Protein AF-A0A0G0QIX2-F1 (afdb_monomer)

Structure (mmCIF, N/CA/C/O backbone):
data_AF-A0A0G0QIX2-F1
#
_entry.id   AF-A0A0G0QIX2-F1
#
loop_
_atom_site.group_PDB
_atom_site.id
_atom_site.type_symbol
_atom_site.label_atom_id
_atom_site.label_alt_id
_atom_site.label_comp_id
_atom_site.label_asym_id
_atom_site.label_entity_id
_atom_site.label_seq_id
_atom_site.pdbx_PDB_ins_code
_atom_site.Cartn_x
_atom_site.Cartn_y
_atom_site.Cartn_z
_atom_site.occupancy
_atom_site.B_iso_or_equiv
_atom_site.auth_seq_id
_atom_site.auth_comp_id
_atom_site.auth_asym_id
_atom_site.auth_atom_id
_atom_site.pdbx_PDB_model_num
ATOM 1 N N . MET A 1 1 ? 2.694 -10.326 28.440 1.00 77.25 1 MET A N 1
ATOM 2 C CA . MET A 1 1 ? 3.338 -9.484 27.407 1.00 77.25 1 MET A CA 1
ATOM 3 C C . MET A 1 1 ? 2.982 -8.029 27.673 1.00 77.25 1 MET A C 1
ATOM 5 O O . MET A 1 1 ? 1.829 -7.772 27.998 1.00 77.25 1 MET A O 1
ATOM 9 N N . SER A 1 2 ? 3.936 -7.097 27.606 1.00 93.50 2 SER A N 1
ATOM 10 C CA . SER A 1 2 ? 3.658 -5.671 27.839 1.00 93.50 2 SER A CA 1
ATOM 11 C C . SER A 1 2 ? 2.945 -5.027 26.644 1.00 93.50 2 SER A C 1
ATOM 13 O O . SER A 1 2 ? 3.064 -5.496 25.512 1.00 93.50 2 SER A O 1
ATOM 15 N N . GLN A 1 3 ? 2.246 -3.911 26.868 1.00 86.62 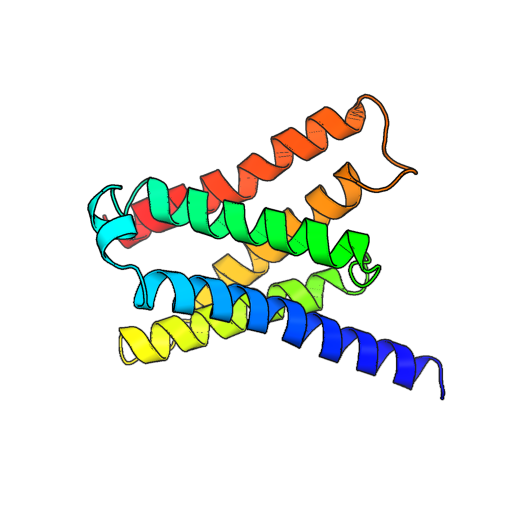3 GLN A N 1
ATOM 16 C CA . GLN A 1 3 ? 1.593 -3.150 25.795 1.00 86.62 3 GLN A CA 1
ATOM 17 C C . GLN A 1 3 ? 2.591 -2.697 24.714 1.00 86.62 3 GLN A C 1
ATOM 19 O O . GLN A 1 3 ? 2.284 -2.747 23.528 1.00 86.62 3 GLN A O 1
ATOM 24 N N . LYS A 1 4 ? 3.817 -2.324 25.108 1.00 87.25 4 LYS A N 1
ATOM 25 C CA . LYS A 1 4 ? 4.890 -1.954 24.170 1.00 87.25 4 LYS A CA 1
ATOM 26 C C . LYS A 1 4 ? 5.299 -3.129 23.278 1.00 87.25 4 LYS A C 1
ATOM 28 O O . LYS A 1 4 ? 5.465 -2.951 22.077 1.00 87.25 4 LYS A O 1
ATOM 33 N N . GLN A 1 5 ? 5.420 -4.328 23.850 1.00 87.62 5 GLN A N 1
ATOM 34 C CA . GLN A 1 5 ? 5.734 -5.546 23.095 1.00 87.62 5 GLN A CA 1
ATOM 35 C C . GLN A 1 5 ? 4.604 -5.917 22.127 1.00 87.62 5 GLN A C 1
ATOM 37 O O . GLN A 1 5 ? 4.879 -6.286 20.990 1.00 87.62 5 GLN A O 1
ATOM 42 N N . LEU A 1 6 ? 3.344 -5.762 22.546 1.00 85.56 6 LEU A N 1
ATOM 43 C CA . LEU A 1 6 ? 2.188 -6.006 21.682 1.00 85.56 6 LEU A CA 1
ATOM 44 C C . LEU A 1 6 ? 2.178 -5.068 20.466 1.00 85.56 6 LEU A C 1
ATOM 46 O O . LEU A 1 6 ? 2.044 -5.537 19.340 1.00 85.56 6 LEU A O 1
ATOM 50 N N . LEU A 1 7 ? 2.368 -3.764 20.687 1.00 84.25 7 LEU A N 1
ATOM 51 C CA . LEU A 1 7 ? 2.407 -2.764 19.614 1.00 84.25 7 LEU A CA 1
ATOM 52 C C . LEU A 1 7 ? 3.571 -3.006 18.647 1.00 84.25 7 LEU A C 1
ATOM 54 O O . LEU A 1 7 ? 3.410 -2.881 17.436 1.00 84.25 7 LEU A O 1
ATOM 58 N N . PHE A 1 8 ? 4.732 -3.395 19.174 1.00 85.38 8 PHE A N 1
ATOM 59 C CA . PHE A 1 8 ? 5.894 -3.734 18.359 1.00 85.38 8 PHE A CA 1
ATOM 60 C C . PHE A 1 8 ? 5.642 -4.963 17.475 1.00 85.38 8 PHE A C 1
ATOM 62 O O . PHE A 1 8 ? 5.911 -4.926 16.276 1.00 85.38 8 PHE A O 1
ATOM 69 N N . LEU A 1 9 ? 5.057 -6.028 18.030 1.00 85.81 9 LEU A N 1
ATOM 70 C CA . LEU A 1 9 ? 4.691 -7.215 17.252 1.00 85.81 9 LEU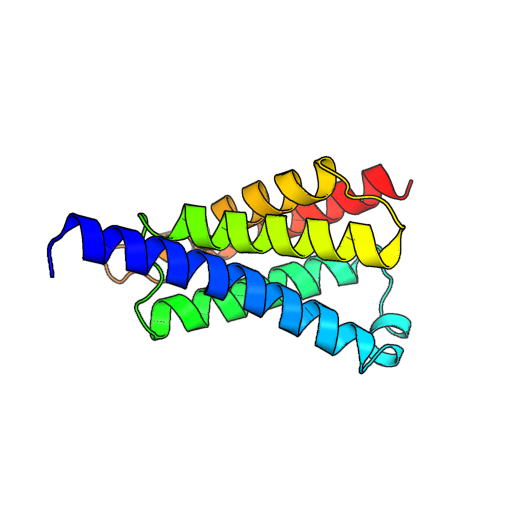 A CA 1
ATOM 71 C C . LEU A 1 9 ? 3.622 -6.906 16.200 1.00 85.81 9 LEU A C 1
ATOM 73 O O . LEU A 1 9 ? 3.703 -7.415 15.085 1.00 85.81 9 LEU A O 1
ATOM 77 N N . GLN A 1 10 ? 2.654 -6.044 16.518 1.00 82.62 10 GLN A N 1
ATOM 78 C CA . GLN A 1 10 ? 1.656 -5.582 15.553 1.00 82.62 10 GLN A CA 1
ATOM 79 C C . GLN A 1 10 ? 2.292 -4.788 14.410 1.00 82.62 10 GLN A C 1
ATOM 81 O O . GLN A 1 10 ? 1.931 -5.008 13.256 1.00 82.62 10 GLN A O 1
ATOM 86 N N . ALA A 1 11 ? 3.257 -3.914 14.700 1.00 84.56 11 ALA A N 1
ATOM 87 C CA . ALA A 1 11 ? 4.002 -3.178 13.682 1.00 84.56 11 ALA A CA 1
ATOM 88 C C . ALA A 1 11 ? 4.776 -4.123 12.750 1.00 84.56 11 ALA A C 1
ATOM 90 O O . ALA A 1 11 ? 4.660 -4.014 11.530 1.00 84.56 11 ALA A O 1
ATOM 91 N N . ILE A 1 12 ? 5.490 -5.100 13.319 1.00 85.88 12 ILE A N 1
ATOM 92 C CA . ILE A 1 12 ? 6.218 -6.124 12.557 1.00 85.88 12 ILE A CA 1
ATOM 93 C C . ILE A 1 12 ? 5.263 -6.931 11.675 1.00 85.88 12 ILE A C 1
ATOM 95 O O . ILE A 1 12 ? 5.485 -7.052 10.471 1.00 85.88 12 ILE A O 1
ATOM 99 N N . ALA A 1 13 ? 4.183 -7.458 12.256 1.00 84.00 13 ALA A N 1
ATOM 100 C CA . ALA A 1 13 ? 3.205 -8.254 11.524 1.00 84.00 13 ALA A CA 1
ATOM 101 C C . ALA A 1 13 ? 2.575 -7.453 10.376 1.00 84.00 13 ALA A C 1
ATOM 103 O O . ALA A 1 13 ? 2.398 -7.977 9.282 1.00 84.00 13 ALA A O 1
ATOM 104 N N . SER A 1 14 ? 2.301 -6.167 10.600 1.00 84.69 14 SER A N 1
ATOM 105 C CA . SER A 1 14 ? 1.720 -5.272 9.595 1.00 84.69 14 SER A CA 1
ATOM 106 C C . SER A 1 14 ? 2.698 -4.955 8.464 1.00 84.69 14 SER A C 1
ATOM 108 O O . SER A 1 14 ? 2.305 -4.956 7.300 1.00 84.69 14 SER A O 1
ATOM 110 N N . PHE A 1 15 ? 3.979 -4.750 8.781 1.00 86.50 15 PHE A N 1
ATOM 111 C CA . PHE A 1 15 ? 5.031 -4.601 7.775 1.00 86.50 15 PHE A CA 1
ATOM 112 C C . PHE A 1 15 ? 5.145 -5.844 6.888 1.00 86.50 15 PHE A C 1
ATOM 114 O O . PHE A 1 15 ? 5.089 -5.735 5.662 1.00 86.50 15 PHE A O 1
ATOM 121 N N . PHE A 1 16 ? 5.243 -7.031 7.495 1.00 84.25 16 PHE A N 1
ATOM 122 C CA . PHE A 1 16 ? 5.336 -8.281 6.740 1.00 84.25 16 PHE A CA 1
ATOM 123 C C . PHE A 1 16 ? 4.056 -8.594 5.972 1.00 84.25 16 PHE A C 1
ATOM 125 O O . PHE A 1 16 ? 4.143 -9.112 4.863 1.00 84.25 16 PHE A O 1
ATOM 132 N N . ALA A 1 17 ? 2.885 -8.241 6.500 1.00 79.75 17 ALA A N 1
ATOM 133 C CA . ALA A 1 17 ? 1.635 -8.324 5.761 1.00 79.75 17 ALA A CA 1
ATOM 134 C C . ALA A 1 17 ? 1.703 -7.465 4.489 1.00 79.75 17 ALA A C 1
ATOM 136 O O . ALA A 1 17 ? 1.588 -8.005 3.395 1.00 79.75 17 ALA A O 1
ATOM 137 N N . GLY A 1 18 ? 2.003 -6.167 4.602 1.00 74.81 18 GLY A N 1
ATOM 138 C CA . GLY A 1 18 ? 2.146 -5.294 3.431 1.00 74.81 18 GLY A CA 1
ATOM 139 C C . GLY A 1 18 ? 3.161 -5.824 2.410 1.00 74.81 18 GLY A C 1
ATOM 140 O O . GLY A 1 18 ? 2.844 -5.974 1.231 1.00 74.81 18 GLY A O 1
ATOM 141 N N . GLY A 1 19 ? 4.360 -6.194 2.870 1.00 78.56 19 GLY A N 1
ATOM 142 C CA . GLY A 1 19 ? 5.422 -6.701 1.999 1.00 78.56 19 GLY A CA 1
ATOM 143 C C . GLY A 1 19 ? 5.090 -8.037 1.325 1.00 78.56 19 GLY A C 1
ATOM 144 O O . GLY A 1 19 ? 5.243 -8.166 0.113 1.00 78.56 19 GLY A O 1
ATOM 145 N N . SER A 1 20 ? 4.606 -9.031 2.076 1.00 73.50 20 SER A N 1
ATOM 146 C CA . SER A 1 20 ? 4.236 -10.346 1.522 1.00 73.50 20 SER A CA 1
ATOM 147 C C . SER A 1 20 ? 3.130 -10.241 0.476 1.00 73.50 20 SER A C 1
ATOM 149 O O . SER A 1 20 ? 3.141 -10.984 -0.501 1.00 73.50 20 SER A O 1
ATOM 151 N N . LEU A 1 21 ? 2.221 -9.281 0.628 1.00 70.00 21 LEU A N 1
ATOM 152 C CA . LEU A 1 21 ? 1.123 -9.075 -0.306 1.00 70.00 21 LEU A CA 1
ATOM 153 C C . LEU A 1 21 ? 1.603 -8.470 -1.629 1.00 70.00 21 LEU A C 1
ATOM 155 O O . LEU A 1 21 ? 1.231 -8.988 -2.679 1.00 70.00 21 LEU A O 1
ATOM 159 N N . LEU A 1 22 ? 2.507 -7.481 -1.611 1.00 70.62 22 LEU A N 1
ATOM 160 C CA . LEU A 1 22 ? 3.135 -7.013 -2.855 1.00 70.62 22 LEU A CA 1
ATOM 161 C C . LEU A 1 22 ? 4.015 -8.101 -3.492 1.00 70.62 22 LEU A C 1
ATOM 163 O O . LEU A 1 22 ? 4.014 -8.259 -4.709 1.00 70.62 22 LEU A O 1
ATOM 167 N N . CYS A 1 23 ? 4.688 -8.919 -2.680 1.00 72.25 23 CYS A N 1
ATOM 168 C CA . CYS A 1 23 ? 5.478 -10.052 -3.164 1.00 72.25 23 CYS A CA 1
ATOM 169 C C . CYS A 1 23 ? 4.616 -11.080 -3.905 1.00 72.25 23 CYS A C 1
ATOM 171 O O . CYS A 1 23 ? 4.978 -11.511 -4.994 1.00 72.25 23 CYS A O 1
ATOM 173 N N . LEU A 1 24 ? 3.449 -11.440 -3.359 1.00 68.69 24 LEU A N 1
ATOM 174 C CA . LEU A 1 24 ? 2.510 -12.355 -4.014 1.00 68.69 24 LEU A CA 1
ATOM 175 C C . LEU A 1 24 ? 1.982 -11.788 -5.337 1.00 68.69 24 LEU A C 1
ATOM 177 O O . LEU A 1 24 ? 1.825 -12.539 -6.297 1.00 68.69 24 LEU A O 1
ATOM 181 N N . ILE A 1 25 ? 1.755 -10.474 -5.402 1.00 66.50 25 ILE A N 1
ATOM 182 C CA . ILE A 1 25 ? 1.356 -9.774 -6.630 1.00 66.50 25 ILE A CA 1
ATOM 183 C C . ILE A 1 25 ? 2.474 -9.866 -7.681 1.00 66.50 25 ILE A C 1
ATOM 185 O O . ILE A 1 25 ? 2.225 -10.305 -8.804 1.00 66.50 25 ILE A O 1
ATOM 189 N N . ILE A 1 26 ? 3.715 -9.536 -7.309 1.00 67.94 26 ILE A N 1
ATOM 190 C CA . ILE A 1 26 ? 4.896 -9.657 -8.181 1.00 67.94 26 ILE A CA 1
ATOM 191 C C . ILE A 1 26 ? 5.073 -11.107 -8.661 1.00 67.94 26 ILE A C 1
ATOM 193 O O . ILE A 1 26 ? 5.293 -11.346 -9.849 1.00 67.94 26 ILE A O 1
ATOM 197 N N . LEU A 1 27 ? 4.941 -12.082 -7.756 1.00 67.94 27 LEU A N 1
ATOM 198 C CA . LEU A 1 27 ? 5.073 -13.508 -8.057 1.00 67.94 27 LEU A CA 1
ATOM 199 C C . LEU A 1 27 ? 3.994 -13.976 -9.044 1.00 67.94 27 LEU A C 1
ATOM 201 O O . LEU A 1 27 ? 4.307 -14.689 -9.995 1.00 67.94 27 LEU A O 1
ATOM 205 N N . PHE A 1 28 ? 2.740 -13.549 -8.862 1.00 67.56 28 PHE A N 1
ATOM 206 C CA . PHE A 1 28 ? 1.641 -13.848 -9.783 1.00 67.56 28 PHE A CA 1
ATOM 207 C C . PHE A 1 28 ? 1.958 -13.365 -11.204 1.00 67.56 28 PHE A C 1
ATOM 209 O O . PHE A 1 28 ? 1.812 -14.122 -12.162 1.00 67.56 28 PHE A O 1
ATOM 216 N N . PHE A 1 29 ? 2.474 -12.145 -11.354 1.00 65.75 29 PHE A N 1
ATOM 217 C CA . PHE A 1 29 ? 2.871 -11.620 -12.662 1.00 65.75 29 PHE A CA 1
ATOM 218 C C . PHE A 1 29 ? 4.039 -12.364 -13.296 1.00 65.75 29 PHE A C 1
ATOM 220 O O . PHE A 1 29 ? 4.058 -12.554 -14.513 1.00 65.75 29 PHE A O 1
ATOM 227 N N . HIS A 1 30 ? 4.991 -12.808 -12.479 1.00 66.62 30 HIS A N 1
ATOM 228 C CA . HIS A 1 30 ? 6.103 -13.628 -12.944 1.00 66.62 30 HIS A CA 1
ATOM 229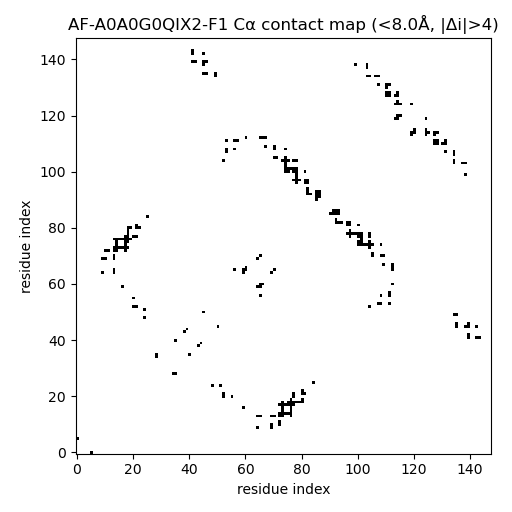 C C . HIS A 1 30 ? 5.631 -14.993 -13.462 1.00 66.62 30 HIS A C 1
ATOM 231 O O . HIS A 1 30 ? 6.158 -15.495 -14.452 1.00 66.62 30 HIS A O 1
ATOM 237 N N . LEU A 1 31 ? 4.629 -15.586 -12.808 1.00 67.81 31 LEU A N 1
ATOM 238 C CA . LEU A 1 31 ? 4.083 -16.898 -13.164 1.00 67.81 31 LEU A CA 1
ATOM 239 C C . LEU A 1 31 ? 3.096 -16.844 -14.340 1.00 67.81 31 LEU A C 1
ATOM 241 O O . LEU A 1 31 ? 2.953 -17.834 -15.055 1.00 67.81 31 LEU A O 1
ATOM 245 N N . PHE A 1 32 ? 2.443 -15.700 -14.574 1.00 69.62 32 PHE A N 1
ATOM 246 C CA . PHE A 1 32 ? 1.437 -15.525 -15.630 1.00 69.62 32 PHE A CA 1
ATOM 247 C C . PHE A 1 32 ? 1.728 -14.317 -16.546 1.00 69.62 32 PHE A C 1
ATOM 249 O O . PHE A 1 32 ? 0.908 -13.400 -16.657 1.00 69.62 32 PHE A O 1
ATOM 256 N N . PRO A 1 33 ? 2.864 -14.302 -17.270 1.00 63.41 33 PRO A N 1
ATOM 257 C CA . PRO A 1 33 ? 3.267 -13.162 -18.099 1.00 63.41 33 PRO A CA 1
ATOM 258 C C . PRO A 1 33 ? 2.329 -12.903 -19.293 1.00 63.41 33 PRO A C 1
ATOM 260 O O . PRO A 1 33 ? 2.220 -11.772 -19.763 1.00 63.41 33 PRO A O 1
ATOM 263 N N . SER A 1 34 ? 1.589 -13.914 -19.761 1.00 62.22 34 SER A N 1
ATOM 264 C CA . SER A 1 34 ? 0.580 -13.770 -20.826 1.00 62.22 34 SER A CA 1
ATOM 265 C C . SER A 1 34 ? -0.626 -12.909 -20.417 1.00 62.22 34 SER A C 1
ATOM 267 O O . SER A 1 34 ? -1.303 -12.316 -21.265 1.00 62.22 34 SER A O 1
ATOM 269 N N . PHE A 1 35 ? -0.876 -12.785 -19.111 1.00 61.00 35 PHE A N 1
ATOM 270 C CA . PHE A 1 35 ? -1.884 -11.875 -18.574 1.00 61.00 35 PHE A CA 1
ATOM 271 C C . PHE A 1 35 ? -1.453 -10.409 -18.752 1.00 61.00 35 PHE A C 1
ATOM 273 O O . PHE A 1 35 ? -2.275 -9.558 -19.078 1.00 61.00 35 PHE A O 1
ATOM 280 N N . LEU A 1 36 ? -0.149 -10.123 -18.631 1.00 56.22 36 LEU A N 1
ATOM 281 C CA . LEU A 1 36 ? 0.438 -8.799 -18.869 1.00 56.22 36 LEU A CA 1
ATOM 282 C C . LEU A 1 36 ? 0.496 -8.435 -20.356 1.00 56.22 36 LEU A C 1
ATOM 284 O O . LEU A 1 36 ? 0.291 -7.278 -20.700 1.00 56.22 36 LEU A O 1
ATOM 288 N N . SER A 1 37 ? 0.740 -9.392 -21.258 1.00 54.69 37 SER A N 1
ATOM 289 C CA . SER A 1 37 ? 0.823 -9.098 -22.700 1.00 54.69 37 SER A CA 1
ATOM 290 C C . SER A 1 37 ? -0.510 -8.673 -23.323 1.00 54.69 37 SER A C 1
ATOM 292 O O . SER A 1 37 ? -0.519 -8.032 -24.369 1.00 54.69 37 SER A O 1
ATOM 294 N N . SER A 1 38 ? -1.633 -9.015 -22.686 1.00 51.00 38 SER A N 1
ATOM 295 C CA . SER A 1 38 ? -2.982 -8.682 -23.170 1.00 51.00 38 SER A CA 1
ATOM 296 C C . SER A 1 38 ? -3.452 -7.281 -22.750 1.00 51.00 38 SER A C 1
ATOM 298 O O . SER A 1 38 ? -4.503 -6.827 -23.196 1.00 51.00 38 SER A O 1
ATOM 300 N N . TYR A 1 39 ? -2.682 -6.581 -21.909 1.00 51.78 39 TYR A N 1
ATOM 301 C CA . TYR A 1 39 ? -3.060 -5.301 -21.314 1.00 51.78 39 TYR A CA 1
ATOM 302 C C . TYR A 1 39 ? -1.863 -4.340 -21.279 1.00 51.78 39 TYR A C 1
ATOM 304 O O . TYR A 1 39 ? -0.795 -4.674 -20.778 1.00 51.78 39 TYR A O 1
ATOM 312 N N . SER A 1 40 ? -2.001 -3.120 -21.809 1.00 52.56 40 SER A N 1
ATOM 313 C CA . SER A 1 40 ? -0.848 -2.215 -21.938 1.00 52.56 40 SER A CA 1
ATOM 314 C C . SER A 1 40 ? -0.233 -1.844 -20.574 1.00 52.56 40 SER A C 1
ATOM 316 O O . SER A 1 40 ? -0.929 -1.435 -19.642 1.00 52.56 40 SER A O 1
ATOM 318 N N . SER A 1 41 ? 1.099 -1.928 -20.468 1.00 54.94 41 SER A N 1
ATOM 319 C CA . SER A 1 41 ? 1.878 -1.682 -19.237 1.00 54.94 41 SER A CA 1
ATOM 320 C C . SER A 1 41 ? 1.854 -0.230 -18.730 1.00 54.94 41 SER A C 1
ATOM 322 O O . SER A 1 41 ? 2.398 0.065 -17.663 1.00 54.94 41 SER A O 1
ATOM 324 N N . ILE A 1 42 ? 1.254 0.681 -19.502 1.00 51.56 42 ILE A N 1
ATOM 325 C CA . ILE A 1 42 ? 1.041 2.087 -19.143 1.00 51.56 42 ILE A CA 1
ATOM 326 C C . ILE A 1 42 ? -0.282 2.236 -18.396 1.00 51.56 42 ILE A C 1
ATOM 328 O O . ILE A 1 42 ? -0.316 2.906 -17.375 1.00 51.56 42 ILE A O 1
ATOM 332 N N . SER A 1 43 ? -1.352 1.593 -18.874 1.00 50.62 43 SER A N 1
ATOM 333 C CA . SER A 1 43 ? -2.695 1.783 -18.323 1.00 50.62 43 SER A CA 1
ATOM 334 C C . SER A 1 43 ? -3.094 0.720 -17.311 1.00 50.62 43 SER A C 1
ATOM 336 O O . SER A 1 43 ? -3.754 1.059 -16.348 1.00 50.62 43 SER A O 1
ATOM 338 N N . TYR A 1 44 ? -2.695 -0.543 -17.463 1.00 54.94 44 TYR A N 1
ATOM 339 C CA . TYR A 1 44 ? -3.283 -1.623 -16.662 1.00 54.94 44 TYR A CA 1
ATOM 340 C C . TYR A 1 44 ? -2.449 -2.029 -15.446 1.00 54.94 44 TYR A C 1
ATOM 342 O O . TYR A 1 44 ? -3.014 -2.427 -14.432 1.00 54.94 44 TYR A O 1
ATOM 350 N N . GLY A 1 45 ? -1.122 -1.871 -15.518 1.00 64.12 45 GLY A N 1
ATOM 351 C CA . GLY A 1 45 ? -0.215 -2.121 -14.391 1.00 64.12 45 GLY A CA 1
ATOM 352 C C . GLY A 1 45 ? -0.668 -1.396 -13.116 1.00 64.12 45 GLY A C 1
ATOM 353 O O . GLY A 1 45 ? -0.990 -2.069 -12.145 1.00 64.12 45 GLY A O 1
ATOM 354 N N . PRO A 1 46 ? -0.841 -0.061 -13.146 1.00 67.88 46 PRO A N 1
ATOM 355 C CA . PRO A 1 46 ? -1.331 0.710 -12.001 1.00 67.88 46 PRO A CA 1
ATOM 356 C C . PRO A 1 46 ? -2.700 0.266 -11.480 1.00 67.88 46 PRO A C 1
ATOM 358 O O . PRO A 1 46 ? -2.895 0.143 -10.278 1.00 67.88 46 PRO A O 1
ATOM 361 N N . TRP A 1 47 ? -3.663 0.011 -12.372 1.00 67.56 47 TRP A N 1
ATOM 362 C CA . TRP A 1 47 ? -5.021 -0.373 -11.971 1.00 67.56 47 TRP A CA 1
ATOM 363 C C . TRP A 1 47 ? -5.060 -1.736 -11.303 1.00 67.56 47 TRP A C 1
ATOM 365 O O . TRP A 1 47 ? -5.788 -1.925 -10.331 1.00 67.56 47 TRP A O 1
ATOM 375 N N . LEU A 1 48 ? -4.280 -2.682 -11.814 1.00 69.50 48 LEU A N 1
ATOM 376 C CA . LEU A 1 48 ? -4.202 -4.013 -11.248 1.00 69.50 48 LEU A CA 1
ATOM 377 C C . LEU A 1 48 ? -3.395 -4.014 -9.951 1.00 69.50 48 LEU A C 1
ATOM 379 O O . LEU A 1 48 ? -3.809 -4.634 -8.979 1.00 69.50 48 LEU A O 1
ATOM 383 N N . GLU A 1 49 ? -2.282 -3.291 -9.903 1.00 69.44 49 GLU A N 1
ATOM 384 C CA . GLU A 1 49 ? -1.430 -3.234 -8.721 1.00 69.44 49 GLU A CA 1
ATOM 385 C C . GLU A 1 49 ? -2.125 -2.524 -7.553 1.00 69.44 49 GLU A C 1
ATOM 387 O O . GLU A 1 49 ? -2.209 -3.079 -6.457 1.00 69.44 49 GLU A O 1
ATOM 392 N N . GLU A 1 50 ? -2.730 -1.359 -7.792 1.00 73.00 50 GLU A N 1
ATOM 393 C CA . GLU A 1 50 ? -3.562 -0.683 -6.792 1.00 73.00 50 GLU A CA 1
ATOM 394 C C . GLU A 1 50 ? -4.842 -1.487 -6.495 1.00 73.00 50 GLU A C 1
ATOM 396 O O . GLU A 1 50 ? -5.211 -1.649 -5.335 1.00 73.00 50 GLU A O 1
ATOM 401 N N . GLY A 1 51 ? -5.462 -2.099 -7.514 1.00 70.19 51 GLY A N 1
ATOM 402 C CA . GLY A 1 51 ? -6.562 -3.072 -7.406 1.00 70.19 51 GLY A CA 1
ATOM 403 C C . GLY A 1 51 ? -6.305 -4.183 -6.385 1.00 70.19 51 GLY A C 1
ATOM 404 O O . GLY A 1 51 ? -7.130 -4.481 -5.516 1.00 70.19 51 GLY A O 1
ATOM 405 N N . LEU A 1 52 ? -5.126 -4.788 -6.467 1.00 70.38 52 LEU A N 1
ATOM 406 C CA . LEU A 1 52 ? -4.701 -5.876 -5.593 1.00 70.38 52 LEU A CA 1
ATOM 407 C C . LEU A 1 52 ? -4.281 -5.364 -4.210 1.00 70.38 52 LEU A C 1
ATOM 409 O O . LEU A 1 52 ? -4.565 -6.025 -3.203 1.00 70.38 52 LEU A O 1
ATOM 413 N N . LYS A 1 53 ? -3.697 -4.162 -4.125 1.00 71.62 53 LYS A N 1
ATOM 414 C CA . LYS A 1 53 ? -3.474 -3.464 -2.851 1.00 71.62 53 LYS A CA 1
ATOM 415 C C . LYS A 1 53 ? -4.812 -3.153 -2.140 1.00 71.62 53 LYS A C 1
ATOM 417 O O . LYS A 1 53 ? -4.879 -3.301 -0.916 1.00 71.62 53 LYS A O 1
ATOM 422 N N . PHE A 1 54 ? -5.907 -2.872 -2.863 1.00 72.19 54 PHE A N 1
ATOM 423 C CA . PHE A 1 54 ? -7.259 -2.766 -2.277 1.00 72.19 54 PHE A CA 1
ATOM 424 C C . PHE A 1 54 ? -7.770 -4.092 -1.719 1.00 72.19 54 PHE A C 1
ATOM 426 O O . PHE A 1 54 ? -8.200 -4.146 -0.565 1.00 72.19 54 PHE A O 1
ATOM 433 N N . GLY A 1 55 ? -7.725 -5.169 -2.512 1.00 68.44 55 GLY A N 1
ATOM 434 C CA . GLY A 1 55 ? -8.162 -6.499 -2.059 1.00 68.44 55 GLY A CA 1
ATOM 435 C C . GLY A 1 55 ? -7.385 -6.970 -0.826 1.00 68.44 55 GLY A C 1
ATOM 436 O O . GLY A 1 55 ? -7.940 -7.548 0.109 1.00 68.44 55 GLY A O 1
ATOM 437 N N . THR A 1 56 ? -6.108 -6.615 -0.779 1.00 67.56 56 THR A N 1
ATOM 438 C CA . THR A 1 56 ? -5.223 -6.819 0.362 1.00 67.56 56 THR A CA 1
ATOM 439 C C . THR A 1 56 ? -5.659 -6.030 1.598 1.00 67.56 56 THR A C 1
ATOM 441 O O . THR A 1 56 ? -5.817 -6.608 2.674 1.00 67.56 56 THR A O 1
ATOM 444 N N . ALA A 1 57 ? -5.881 -4.719 1.467 1.00 69.88 57 ALA A N 1
ATOM 445 C CA . ALA A 1 57 ? -6.342 -3.885 2.576 1.00 69.88 57 ALA A CA 1
ATOM 446 C C . ALA A 1 57 ? -7.681 -4.398 3.140 1.00 69.88 57 ALA A C 1
ATOM 448 O O . ALA A 1 57 ? -7.856 -4.454 4.360 1.00 69.88 57 ALA A O 1
ATOM 449 N N . LEU A 1 58 ? -8.579 -4.871 2.265 1.00 69.19 58 LEU A N 1
ATOM 450 C CA . LEU A 1 58 ? -9.835 -5.519 2.647 1.00 69.19 58 LEU A CA 1
ATOM 451 C C . LEU A 1 58 ? -9.618 -6.768 3.502 1.00 69.19 58 LEU A C 1
ATOM 453 O O . LEU A 1 58 ? -10.267 -6.914 4.541 1.00 69.19 58 LEU A O 1
ATOM 457 N N . LEU A 1 59 ? -8.714 -7.657 3.086 1.00 70.94 59 LEU A N 1
ATOM 458 C CA . LEU A 1 59 ? -8.376 -8.861 3.845 1.00 70.94 59 LEU A CA 1
ATOM 459 C C . LEU A 1 59 ? -7.789 -8.500 5.215 1.00 70.94 59 LEU A C 1
ATOM 461 O O . LEU A 1 59 ? -8.239 -9.035 6.226 1.00 70.94 59 LEU A O 1
ATOM 465 N N . LEU A 1 60 ? -6.864 -7.541 5.281 1.00 72.50 60 LEU A N 1
ATOM 466 C CA . LEU A 1 60 ? -6.236 -7.128 6.543 1.00 72.50 60 LEU A CA 1
ATOM 467 C C . LEU A 1 60 ? -7.222 -6.492 7.529 1.00 72.50 60 LEU A C 1
ATOM 469 O O . LEU A 1 60 ? -7.083 -6.678 8.738 1.00 72.50 60 LEU 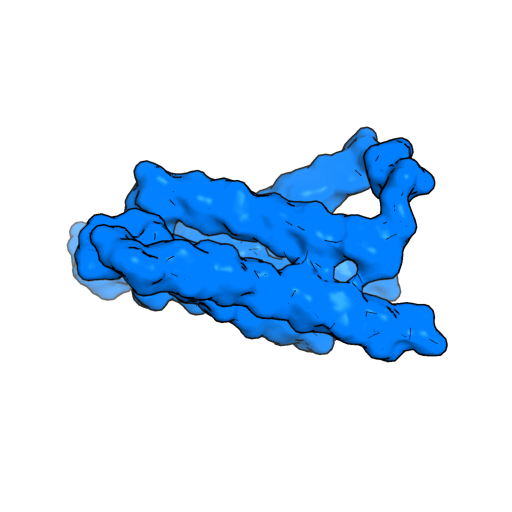A O 1
ATOM 473 N N . ILE A 1 61 ? -8.242 -5.786 7.039 1.00 68.88 61 ILE A N 1
ATOM 474 C CA . ILE A 1 61 ? -9.329 -5.267 7.881 1.00 68.88 61 ILE A CA 1
ATOM 475 C C . ILE A 1 61 ? -10.231 -6.392 8.371 1.00 68.88 61 ILE A C 1
ATOM 477 O O . ILE A 1 61 ? -10.574 -6.421 9.551 1.00 68.88 61 ILE A O 1
ATOM 481 N N . ARG A 1 62 ? -10.604 -7.335 7.495 1.00 67.19 62 ARG A N 1
ATOM 482 C CA . ARG A 1 62 ? -11.466 -8.465 7.878 1.00 67.19 62 ARG A CA 1
ATOM 483 C C . ARG A 1 62 ? -10.802 -9.397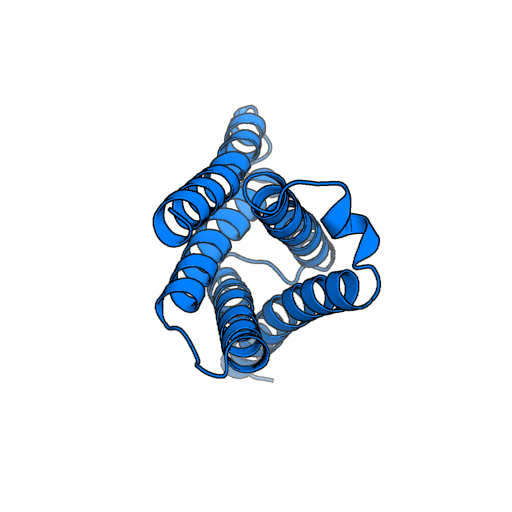 8.888 1.00 67.19 62 ARG A C 1
ATOM 485 O O . ARG A 1 62 ? -11.495 -9.941 9.739 1.00 67.19 62 ARG A O 1
ATOM 492 N N . ILE A 1 63 ? -9.480 -9.537 8.829 1.00 71.62 63 ILE A N 1
ATOM 493 C CA . ILE A 1 63 ? -8.686 -10.310 9.798 1.00 71.62 63 ILE A CA 1
ATOM 494 C C . ILE A 1 63 ? -8.290 -9.422 11.013 1.00 71.62 63 ILE A C 1
ATOM 496 O O . ILE A 1 63 ? -7.537 -9.836 11.884 1.00 71.62 63 ILE A O 1
ATOM 500 N N . ALA A 1 64 ? -8.830 -8.198 11.110 1.00 64.88 64 ALA A N 1
ATOM 501 C CA . ALA A 1 64 ? -8.654 -7.241 12.211 1.00 64.88 64 ALA A CA 1
ATOM 502 C C . ALA A 1 64 ? -7.212 -6.746 12.470 1.00 64.88 64 ALA A C 1
ATOM 504 O O . ALA A 1 64 ? -6.924 -6.205 13.538 1.00 64.88 64 ALA A O 1
ATOM 505 N N . TYR A 1 65 ? -6.309 -6.865 11.492 1.00 68.38 65 TYR A N 1
ATOM 506 C CA . TYR A 1 65 ? -4.920 -6.395 11.594 1.00 68.38 65 TYR A CA 1
ATOM 507 C C . TYR A 1 65 ? -4.731 -4.925 11.176 1.00 68.38 65 TYR A C 1
ATOM 509 O O . TYR A 1 65 ? -3.778 -4.276 11.620 1.00 68.38 65 TYR A O 1
ATOM 517 N N . LEU A 1 66 ? -5.618 -4.370 10.340 1.00 74.38 66 LEU A N 1
ATOM 518 C CA . LEU A 1 66 ? -5.505 -2.984 9.872 1.00 74.38 66 LEU A CA 1
ATOM 519 C C . LEU A 1 66 ? -6.236 -1.999 10.804 1.00 74.38 66 LEU A C 1
ATOM 521 O O . LEU A 1 66 ? -7.464 -1.972 10.884 1.00 74.38 66 LEU A O 1
ATOM 525 N N . THR A 1 67 ? -5.474 -1.138 11.465 1.00 80.44 67 THR A N 1
ATOM 526 C CA . THR A 1 67 ? -5.934 -0.031 12.308 1.00 80.44 67 THR A CA 1
ATOM 527 C C . THR A 1 67 ? -5.144 1.229 11.942 1.00 80.44 67 THR A C 1
ATOM 529 O O . THR A 1 67 ? -4.098 1.128 11.295 1.00 80.44 67 THR A O 1
ATOM 532 N N . PRO A 1 68 ? -5.562 2.434 12.372 1.00 84.06 68 PRO A N 1
ATOM 533 C CA . PRO A 1 68 ? -4.818 3.658 12.070 1.00 84.06 68 PRO A CA 1
ATOM 534 C C . PRO A 1 68 ? -3.342 3.597 12.476 1.00 84.06 68 PRO A C 1
ATOM 536 O O . PRO A 1 68 ? -2.490 4.155 11.792 1.00 84.06 68 PRO A O 1
ATOM 539 N N . SER A 1 69 ? -3.027 2.881 13.559 1.00 85.69 69 SER A N 1
ATOM 540 C CA . SER A 1 69 ? -1.655 2.719 14.038 1.00 85.69 69 SER A CA 1
ATOM 541 C C . SER A 1 69 ? -0.830 1.723 13.220 1.00 85.69 69 SER A C 1
ATOM 543 O O . SER A 1 69 ? 0.394 1.792 13.269 1.00 85.69 69 SER A O 1
ATOM 545 N N . THR A 1 70 ? -1.455 0.797 12.483 1.00 86.81 70 THR A N 1
ATOM 546 C CA . THR A 1 70 ? -0.741 -0.205 11.672 1.00 86.81 70 THR A CA 1
ATOM 547 C C . THR A 1 70 ? -0.581 0.188 10.203 1.00 86.81 70 THR A C 1
ATOM 549 O O . THR A 1 70 ? 0.350 -0.286 9.551 1.00 86.81 70 THR A O 1
ATOM 552 N N . ILE A 1 71 ? -1.412 1.109 9.701 1.00 88.00 71 ILE A N 1
ATOM 553 C CA . ILE A 1 71 ? -1.373 1.627 8.320 1.00 88.00 71 ILE A CA 1
ATOM 554 C C . ILE A 1 71 ? 0.034 2.061 7.860 1.00 88.00 71 ILE A C 1
ATOM 556 O O . ILE A 1 71 ? 0.437 1.646 6.768 1.00 88.00 71 ILE A O 1
ATOM 560 N N . PRO A 1 72 ? 0.824 2.826 8.646 1.00 90.50 72 PRO A N 1
ATOM 561 C CA . PRO A 1 72 ? 2.166 3.216 8.219 1.00 90.50 72 PRO A CA 1
ATOM 562 C C . PRO A 1 72 ? 3.082 2.022 7.965 1.00 90.50 72 PRO A C 1
ATOM 564 O O . PRO A 1 72 ? 3.817 2.008 6.984 1.00 90.50 72 PRO A O 1
ATOM 567 N N . PHE A 1 73 ? 2.996 0.986 8.798 1.00 89.94 73 PHE A N 1
ATOM 568 C CA . PHE A 1 73 ? 3.842 -0.198 8.680 1.00 89.94 73 PHE A CA 1
ATOM 569 C C . PHE A 1 73 ? 3.469 -1.049 7.468 1.00 89.94 73 PHE A C 1
ATOM 571 O O . PHE A 1 73 ? 4.364 -1.471 6.742 1.00 89.94 73 PHE A O 1
ATOM 578 N N . VAL A 1 74 ? 2.171 -1.229 7.192 1.00 87.00 74 VAL A N 1
ATOM 579 C CA . VAL A 1 74 ? 1.704 -1.887 5.954 1.00 87.00 74 VAL A CA 1
ATOM 580 C C . VAL A 1 74 ? 2.227 -1.148 4.722 1.00 87.00 74 VAL A C 1
ATOM 582 O O . VAL A 1 74 ? 2.757 -1.765 3.801 1.00 87.00 74 VAL A O 1
ATOM 585 N N . SER A 1 75 ? 2.143 0.181 4.737 1.00 88.56 75 SER A N 1
ATOM 586 C CA . SER A 1 75 ? 2.554 1.030 3.613 1.00 88.56 75 SER A CA 1
ATOM 587 C C . SER A 1 75 ? 4.066 1.006 3.384 1.00 88.56 75 SER A C 1
ATOM 589 O O . SER A 1 75 ? 4.522 0.923 2.246 1.00 88.56 75 SER A O 1
ATOM 591 N N . ILE A 1 76 ? 4.855 1.010 4.464 1.00 90.94 76 ILE A N 1
ATOM 592 C CA . ILE A 1 76 ? 6.308 0.798 4.401 1.00 90.94 76 ILE A CA 1
ATOM 593 C C . ILE A 1 76 ? 6.623 -0.598 3.850 1.00 90.94 76 ILE A C 1
ATOM 595 O O . ILE A 1 76 ? 7.547 -0.734 3.053 1.00 90.94 76 ILE A O 1
ATOM 599 N N . GLY A 1 77 ? 5.838 -1.617 4.216 1.00 88.81 77 GLY A N 1
ATOM 600 C CA . GLY A 1 77 ? 5.938 -2.963 3.649 1.00 88.81 77 GLY A CA 1
ATOM 601 C C . GLY A 1 77 ? 5.756 -2.981 2.127 1.00 88.81 77 GLY A C 1
ATOM 602 O O . GLY A 1 77 ? 6.569 -3.594 1.434 1.00 88.81 77 GLY A O 1
ATOM 603 N N . PHE A 1 78 ? 4.757 -2.260 1.601 1.00 86.12 78 PHE A N 1
ATOM 604 C CA . PHE A 1 78 ? 4.572 -2.096 0.153 1.00 86.12 78 PHE A CA 1
ATOM 605 C C . PHE A 1 78 ? 5.786 -1.429 -0.501 1.00 86.12 78 PHE A C 1
ATOM 607 O O . PHE A 1 78 ? 6.372 -1.997 -1.417 1.00 86.12 78 PHE A O 1
ATOM 614 N N . GLY A 1 79 ? 6.215 -0.266 -0.004 1.00 87.44 79 GLY A N 1
ATOM 615 C CA . GLY A 1 79 ? 7.370 0.435 -0.573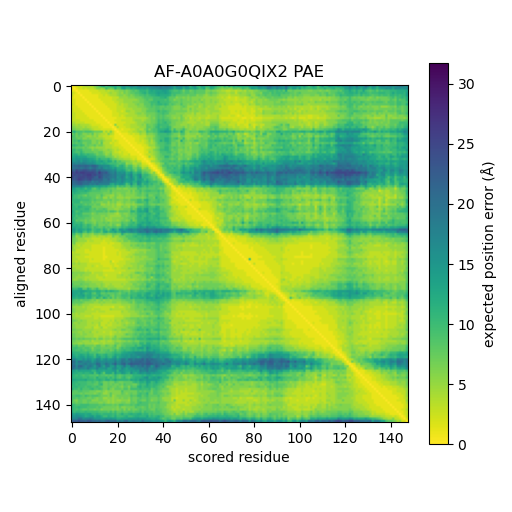 1.00 87.44 79 GLY A CA 1
ATOM 616 C C . GLY A 1 79 ? 8.653 -0.393 -0.539 1.00 87.44 79 GLY A C 1
ATOM 617 O O . GLY A 1 79 ? 9.393 -0.432 -1.520 1.00 87.44 79 GLY A O 1
ATOM 618 N N . PHE A 1 80 ? 8.903 -1.096 0.567 1.00 89.25 80 PHE A N 1
ATOM 619 C CA . PHE A 1 80 ? 10.075 -1.953 0.727 1.00 89.25 80 PHE A CA 1
ATOM 620 C C . PHE A 1 80 ? 10.109 -3.077 -0.308 1.00 89.25 80 PHE A C 1
ATOM 622 O O . PHE A 1 80 ? 11.142 -3.300 -0.940 1.00 89.25 80 PHE A O 1
ATOM 629 N N . MET A 1 81 ? 8.981 -3.757 -0.508 1.00 86.31 81 MET A N 1
ATOM 630 C CA . MET A 1 81 ? 8.896 -4.844 -1.475 1.00 86.31 81 MET A CA 1
ATOM 631 C C . MET A 1 81 ? 9.034 -4.337 -2.919 1.00 86.31 81 MET A C 1
ATOM 633 O O . MET A 1 81 ? 9.709 -4.979 -3.720 1.00 86.31 81 MET A O 1
ATOM 637 N N . GLU A 1 82 ? 8.520 -3.144 -3.226 1.00 83.31 82 GLU A N 1
ATOM 638 C CA . GLU A 1 82 ? 8.734 -2.509 -4.531 1.00 83.31 82 GLU A CA 1
ATOM 639 C C . GLU A 1 82 ? 10.211 -2.160 -4.758 1.00 83.31 82 GLU A C 1
ATOM 641 O O . GLU A 1 82 ? 10.774 -2.378 -5.832 1.00 83.31 82 GLU A O 1
ATOM 646 N N . GLY A 1 83 ? 10.888 -1.671 -3.716 1.00 82.62 83 GLY A N 1
ATOM 647 C CA . GLY A 1 83 ? 12.328 -1.424 -3.753 1.00 82.62 83 GLY A CA 1
ATOM 648 C C . GLY A 1 83 ? 13.134 -2.695 -4.044 1.00 82.62 83 GLY A C 1
ATOM 649 O O . GLY A 1 83 ? 14.072 -2.652 -4.847 1.00 82.62 83 GLY A O 1
ATOM 650 N N . ILE A 1 84 ? 12.751 -3.826 -3.438 1.00 83.06 84 ILE A N 1
ATOM 651 C CA . ILE A 1 84 ? 13.345 -5.142 -3.725 1.00 83.06 84 ILE A CA 1
ATOM 652 C C . ILE A 1 84 ? 13.077 -5.551 -5.173 1.00 83.06 84 ILE A C 1
ATOM 654 O O . ILE A 1 84 ? 14.008 -5.973 -5.859 1.00 83.06 84 ILE A O 1
ATOM 658 N N . TYR A 1 85 ? 11.843 -5.401 -5.654 1.00 80.25 85 TYR A N 1
ATOM 659 C CA . TYR A 1 85 ? 11.492 -5.720 -7.035 1.00 80.25 85 TYR A CA 1
ATOM 660 C C . TYR A 1 85 ? 12.342 -4.932 -8.031 1.00 80.25 85 TYR A C 1
ATOM 662 O O . TYR A 1 85 ? 12.950 -5.523 -8.921 1.00 80.25 85 TYR A O 1
ATOM 670 N N . HIS A 1 86 ? 12.477 -3.620 -7.839 1.00 79.00 86 HIS A N 1
ATOM 671 C CA . HIS A 1 86 ? 13.322 -2.786 -8.690 1.00 79.00 86 HIS A CA 1
ATOM 672 C C . HIS A 1 86 ? 14.798 -3.200 -8.651 1.00 79.00 86 HIS A C 1
ATOM 674 O O . HIS A 1 86 ? 15.460 -3.219 -9.693 1.00 79.00 86 HIS A O 1
ATOM 680 N N . LEU A 1 87 ? 15.312 -3.560 -7.471 1.00 81.25 87 LEU A N 1
ATOM 681 C CA . LEU A 1 87 ? 16.671 -4.075 -7.329 1.00 81.25 87 LEU A CA 1
ATOM 682 C C . LEU A 1 87 ? 16.862 -5.377 -8.118 1.00 81.25 87 LEU A C 1
ATOM 684 O O . LEU A 1 87 ? 17.864 -5.510 -8.815 1.00 81.25 87 LEU A O 1
ATOM 688 N N . MET A 1 88 ? 15.908 -6.306 -8.043 1.00 80.56 88 MET A N 1
ATOM 689 C CA . MET A 1 88 ? 15.964 -7.582 -8.763 1.00 80.56 88 MET A CA 1
ATOM 690 C C . MET A 1 88 ? 15.786 -7.411 -10.277 1.00 80.56 88 MET A C 1
ATOM 692 O O . MET A 1 88 ? 16.521 -8.020 -11.049 1.00 80.56 88 MET A O 1
ATOM 696 N N . ALA A 1 89 ? 14.837 -6.578 -10.707 1.00 75.31 89 ALA A N 1
ATOM 697 C CA . ALA A 1 89 ? 14.484 -6.402 -12.114 1.00 75.31 89 ALA A CA 1
ATOM 698 C C . ALA A 1 89 ? 15.488 -5.530 -12.887 1.00 75.31 89 ALA A C 1
ATOM 700 O O . ALA A 1 89 ? 15.736 -5.776 -14.066 1.00 75.31 89 ALA A O 1
ATOM 701 N N . TYR A 1 90 ? 16.070 -4.514 -12.241 1.00 78.06 90 TYR A N 1
ATOM 702 C CA . TYR A 1 90 ? 16.915 -3.509 -12.904 1.00 78.06 90 TYR A CA 1
ATOM 703 C C . TYR A 1 90 ? 18.337 -3.422 -12.335 1.00 78.06 90 TYR A C 1
ATOM 705 O O . TYR A 1 90 ? 19.102 -2.543 -12.735 1.00 78.06 90 TYR A O 1
ATOM 713 N N . GLY A 1 91 ? 18.695 -4.280 -11.375 1.00 78.50 91 GLY A N 1
ATOM 714 C CA . GLY A 1 91 ? 20.020 -4.308 -10.744 1.00 78.50 91 GLY A CA 1
ATOM 715 C C . GLY A 1 91 ? 20.316 -3.118 -9.824 1.00 78.50 91 GLY A C 1
ATOM 716 O O . GLY A 1 91 ? 21.432 -2.996 -9.321 1.00 78.50 91 GLY A O 1
ATOM 717 N N . LYS A 1 92 ? 19.346 -2.224 -9.597 1.00 80.88 92 LYS A N 1
ATOM 718 C CA . LYS A 1 92 ? 19.501 -1.038 -8.748 1.00 80.88 92 LYS A CA 1
ATOM 719 C C . LYS A 1 92 ? 18.239 -0.770 -7.941 1.00 80.88 92 LYS A C 1
ATOM 721 O O . LYS A 1 92 ? 17.139 -0.701 -8.487 1.00 80.88 92 LYS A O 1
ATOM 726 N N . ALA A 1 93 ? 18.409 -0.575 -6.638 1.00 74.38 93 ALA A N 1
ATOM 727 C CA . ALA A 1 93 ? 17.330 -0.090 -5.795 1.00 74.38 93 ALA A CA 1
ATOM 728 C C . ALA A 1 93 ? 17.016 1.356 -6.189 1.00 74.38 93 ALA A C 1
ATOM 730 O O . ALA A 1 93 ? 17.920 2.180 -6.342 1.00 74.38 93 ALA A O 1
ATOM 731 N N . SER A 1 94 ? 15.734 1.667 -6.355 1.00 77.88 94 SER A N 1
ATOM 732 C CA . SER A 1 94 ? 15.296 3.023 -6.657 1.00 77.88 94 SER A CA 1
ATOM 733 C C . SER A 1 94 ? 14.476 3.563 -5.496 1.00 77.88 94 SER A C 1
ATOM 735 O O . SER A 1 94 ? 13.462 2.989 -5.101 1.00 77.88 94 SER A O 1
ATOM 737 N N . ILE A 1 95 ? 14.932 4.685 -4.941 1.00 83.81 95 ILE A N 1
ATOM 738 C CA . ILE A 1 95 ? 14.284 5.329 -3.795 1.00 83.81 95 ILE A CA 1
ATOM 739 C C . ILE A 1 95 ? 12.956 5.992 -4.180 1.00 83.81 95 ILE A C 1
ATOM 741 O O . ILE A 1 95 ? 12.079 6.161 -3.339 1.00 83.81 95 ILE A O 1
ATOM 745 N N . VAL A 1 96 ? 12.791 6.344 -5.458 1.00 83.19 96 VAL A N 1
ATOM 746 C CA . VAL A 1 96 ? 11.587 7.015 -5.956 1.00 83.19 96 VAL A CA 1
ATOM 747 C C . VAL A 1 96 ? 10.379 6.059 -5.984 1.00 83.19 96 VAL A C 1
ATOM 749 O O . VAL A 1 96 ? 9.403 6.375 -5.306 1.00 83.19 96 VAL A O 1
ATOM 752 N N . PRO A 1 97 ? 10.422 4.878 -6.643 1.00 80.12 97 PRO A N 1
ATOM 753 C CA . PRO A 1 97 ? 9.361 3.872 -6.560 1.00 80.12 97 PRO A CA 1
ATOM 754 C C . PRO A 1 97 ? 9.028 3.478 -5.125 1.00 80.12 97 PRO A C 1
ATOM 756 O O . PRO A 1 97 ? 7.848 3.413 -4.788 1.00 80.12 97 PRO A O 1
ATOM 759 N N . PHE A 1 98 ? 10.043 3.313 -4.264 1.00 87.94 98 PHE A N 1
ATOM 760 C CA . PHE A 1 98 ? 9.845 3.041 -2.838 1.00 87.94 98 PHE A CA 1
ATOM 761 C C . PHE A 1 98 ? 8.903 4.074 -2.206 1.00 87.94 98 PHE A C 1
ATOM 763 O O . PHE A 1 98 ? 7.842 3.711 -1.700 1.00 87.94 98 PHE A O 1
ATOM 770 N N . TRP A 1 99 ? 9.247 5.366 -2.267 1.00 88.31 99 TRP A N 1
ATOM 771 C CA . TRP A 1 99 ? 8.452 6.409 -1.612 1.00 88.31 99 TRP A CA 1
ATOM 772 C C . TRP A 1 99 ? 7.086 6.610 -2.256 1.00 88.31 99 TRP A C 1
ATOM 774 O O . TRP A 1 99 ? 6.116 6.838 -1.534 1.00 88.31 99 TRP A O 1
ATOM 784 N N . VAL A 1 100 ? 6.985 6.476 -3.581 1.00 87.44 100 VAL A N 1
ATOM 785 C CA . VAL A 1 100 ? 5.695 6.495 -4.285 1.00 87.44 100 VAL A CA 1
ATOM 786 C C . VAL A 1 100 ? 4.779 5.416 -3.706 1.00 87.44 100 VAL A C 1
ATOM 788 O O . VAL A 1 100 ? 3.663 5.719 -3.294 1.00 87.44 100 VAL A O 1
ATOM 791 N N . HIS A 1 101 ? 5.271 4.190 -3.550 1.00 86.44 101 HIS A N 1
ATOM 792 C CA . HIS A 1 101 ? 4.477 3.071 -3.042 1.00 86.44 101 HIS A CA 1
ATOM 793 C C . HIS A 1 101 ? 4.146 3.192 -1.552 1.00 86.44 101 HIS A C 1
ATOM 795 O O . HIS A 1 101 ? 3.049 2.807 -1.143 1.00 86.44 101 HIS A O 1
ATOM 801 N N . VAL A 1 102 ? 5.029 3.793 -0.744 1.00 89.62 102 VAL A N 1
ATOM 802 C CA . VAL A 1 102 ? 4.702 4.142 0.649 1.00 89.62 102 VAL A CA 1
ATOM 803 C C . VAL A 1 102 ? 3.570 5.170 0.702 1.00 89.62 102 VAL A C 1
ATOM 805 O O . VAL A 1 102 ? 2.612 4.980 1.447 1.00 89.62 102 VAL A O 1
ATOM 808 N N . ILE A 1 103 ? 3.653 6.254 -0.075 1.00 89.19 103 ILE A N 1
ATOM 809 C CA . ILE A 1 103 ? 2.662 7.341 -0.045 1.00 89.19 103 ILE A CA 1
ATOM 810 C C . ILE A 1 103 ? 1.311 6.856 -0.573 1.00 89.19 103 ILE A C 1
ATOM 812 O O . ILE A 1 103 ? 0.286 7.072 0.076 1.00 89.19 103 ILE A O 1
ATOM 816 N N . LEU A 1 104 ? 1.300 6.171 -1.716 1.00 87.00 104 LEU A N 1
ATOM 817 C CA . LEU A 1 104 ? 0.078 5.608 -2.283 1.00 87.00 104 LEU A CA 1
ATOM 818 C C . LEU A 1 104 ? -0.528 4.569 -1.340 1.00 87.00 104 LEU A C 1
ATOM 820 O O . LEU A 1 104 ? -1.719 4.645 -1.050 1.00 87.00 104 LEU A O 1
ATOM 824 N N . GLY A 1 105 ? 0.298 3.690 -0.764 1.00 84.25 105 GLY A N 1
ATOM 825 C CA . GLY A 1 105 ? -0.118 2.723 0.248 1.00 84.25 105 GLY A CA 1
ATOM 826 C C . GLY A 1 105 ? -0.761 3.372 1.475 1.00 84.25 105 GLY A C 1
ATOM 827 O O . GLY A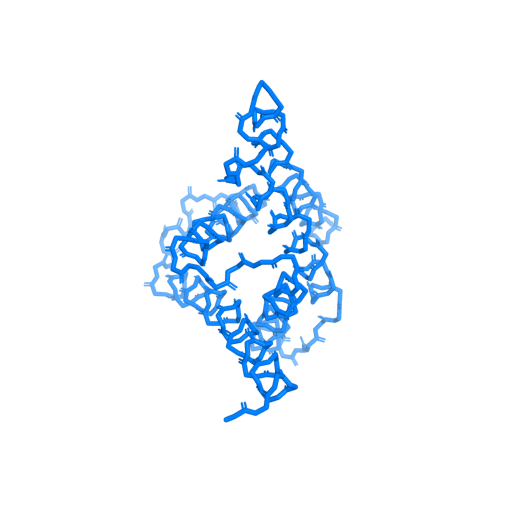 1 105 ? -1.814 2.913 1.918 1.00 84.25 105 GLY A O 1
ATOM 828 N N . LEU A 1 106 ? -0.186 4.472 1.977 1.00 88.12 106 LEU A N 1
ATOM 829 C CA . LEU A 1 106 ? -0.719 5.235 3.111 1.00 88.12 106 LEU A CA 1
ATOM 830 C C . LEU A 1 106 ? -2.098 5.809 2.795 1.00 88.12 106 LEU A C 1
ATOM 832 O O . LEU A 1 106 ? -3.050 5.589 3.546 1.00 88.12 106 LEU A O 1
ATOM 836 N N . VAL A 1 107 ? -2.200 6.540 1.683 1.00 86.81 107 VAL A N 1
ATOM 837 C CA . VAL A 1 107 ? -3.442 7.189 1.239 1.00 86.81 107 VAL A CA 1
ATOM 838 C C . VAL A 1 107 ? -4.527 6.141 1.011 1.00 86.81 107 VAL A C 1
ATOM 840 O O . VAL A 1 107 ? -5.651 6.281 1.495 1.00 86.81 107 VAL A O 1
ATOM 843 N N . MET A 1 108 ? -4.166 5.056 0.332 1.00 84.12 108 MET A N 1
ATOM 844 C CA . MET A 1 108 ? -5.052 3.949 0.020 1.00 84.12 108 MET A CA 1
ATOM 845 C C . MET A 1 108 ? -5.551 3.248 1.288 1.00 84.12 108 MET A C 1
ATOM 847 O O . MET A 1 108 ? -6.758 3.185 1.512 1.00 84.12 108 MET A O 1
ATOM 851 N N . ALA A 1 109 ? -4.653 2.761 2.147 1.00 80.75 109 ALA A N 1
ATOM 852 C CA . ALA A 1 109 ? -5.019 2.035 3.362 1.00 80.75 109 ALA A CA 1
ATOM 853 C C . ALA A 1 109 ? -5.826 2.911 4.337 1.00 80.75 109 ALA A C 1
ATOM 855 O O . ALA A 1 109 ? -6.722 2.411 5.019 1.00 80.75 109 ALA A O 1
ATOM 856 N N . TYR A 1 110 ? -5.561 4.221 4.365 1.00 84.25 110 TYR A N 1
ATOM 857 C CA . TYR A 1 110 ? -6.318 5.181 5.163 1.00 84.25 110 TYR A CA 1
ATOM 858 C C . TYR A 1 110 ? -7.744 5.391 4.653 1.00 84.25 110 TYR A C 1
ATOM 860 O O . TYR A 1 110 ? -8.693 5.223 5.423 1.00 84.25 110 TYR A O 1
ATOM 868 N N . PHE A 1 111 ? -7.930 5.704 3.366 1.00 80.50 111 PHE A N 1
ATOM 869 C CA . PHE A 1 111 ? -9.277 5.836 2.801 1.00 80.50 111 PHE A CA 1
ATOM 870 C C . PHE A 1 111 ? -10.054 4.531 2.875 1.00 80.50 111 PHE A C 1
ATOM 872 O O . PHE A 1 111 ? -11.255 4.544 3.142 1.00 80.50 111 PHE A O 1
ATOM 879 N N . PHE A 1 112 ? -9.365 3.407 2.715 1.00 78.31 112 PHE A N 1
ATOM 880 C CA . PHE A 1 112 ? -9.978 2.100 2.809 1.00 78.31 112 PHE A CA 1
ATOM 881 C C . PHE A 1 112 ? -10.454 1.808 4.242 1.00 78.31 112 PHE A C 1
ATOM 883 O O . PHE A 1 112 ? -11.609 1.432 4.432 1.00 78.31 112 PHE A O 1
ATOM 890 N N . TYR A 1 113 ? -9.633 2.094 5.261 1.00 79.19 113 TYR A N 1
ATOM 891 C CA . TYR A 1 113 ? -10.052 2.032 6.667 1.00 79.19 113 TYR A CA 1
ATOM 892 C C . TYR A 1 113 ? -11.286 2.906 6.938 1.00 79.19 113 TYR A C 1
ATOM 894 O O . TYR A 1 113 ? -12.227 2.458 7.596 1.00 79.19 113 TYR A O 1
ATOM 902 N N . LEU A 1 114 ? -11.313 4.136 6.416 1.00 79.69 114 LEU A N 1
ATOM 903 C CA . LEU A 1 114 ? -12.462 5.033 6.568 1.00 79.69 114 LEU A CA 1
ATOM 904 C C . LEU A 1 114 ? -13.719 4.508 5.858 1.00 79.69 114 LEU A C 1
ATOM 906 O O . LEU A 1 114 ? -14.810 4.623 6.410 1.00 79.69 114 LEU A O 1
ATOM 910 N N . ALA A 1 115 ? -13.582 3.914 4.672 1.00 72.62 115 ALA A N 1
ATOM 911 C CA . ALA A 1 115 ? -14.702 3.387 3.895 1.00 72.62 115 ALA A CA 1
ATOM 912 C C . ALA A 1 115 ? -15.372 2.171 4.560 1.00 72.62 115 ALA A C 1
ATOM 914 O O . ALA A 1 115 ? -16.584 1.994 4.434 1.00 72.62 115 ALA A O 1
ATOM 915 N N . THR A 1 116 ? -14.605 1.346 5.279 1.00 74.38 116 THR A N 1
ATOM 916 C CA . THR A 1 116 ? -15.098 0.087 5.865 1.00 74.38 116 THR A CA 1
ATOM 917 C C . THR A 1 116 ? -15.432 0.163 7.350 1.00 74.38 116 THR A C 1
ATOM 919 O O . THR A 1 116 ? -16.037 -0.763 7.886 1.00 74.38 116 THR A O 1
ATOM 922 N N . ASN A 1 117 ? -15.001 1.209 8.058 1.00 73.88 117 ASN A N 1
ATOM 923 C CA . ASN A 1 117 ? -15.244 1.306 9.493 1.00 73.88 117 ASN A CA 1
ATOM 924 C C . ASN A 1 117 ? -16.733 1.614 9.771 1.00 73.88 117 ASN A C 1
ATOM 926 O O . ASN A 1 117 ? -17.238 2.633 9.287 1.00 73.88 117 ASN A O 1
ATOM 930 N N . PRO A 1 118 ? -17.427 0.813 10.608 1.00 71.06 118 PRO A N 1
ATOM 931 C CA . PRO A 1 118 ? -18.834 1.023 10.973 1.00 71.06 118 PRO A CA 1
ATOM 932 C C . PRO A 1 118 ? -19.153 2.425 11.493 1.00 71.06 118 PRO A C 1
ATOM 934 O O . PRO A 1 118 ? -20.242 2.938 11.256 1.00 71.06 118 PRO A O 1
ATOM 937 N N . LYS A 1 119 ? -18.191 3.086 12.147 1.00 71.69 119 LYS A N 1
ATOM 938 C CA . LYS A 1 119 ? -18.335 4.459 12.649 1.00 71.69 119 LYS A CA 1
ATOM 939 C C . LYS A 1 119 ? -18.484 5.500 11.530 1.00 71.69 119 LYS A C 1
ATOM 941 O O . LYS A 1 119 ? -19.048 6.566 11.765 1.00 71.69 119 LYS A O 1
ATOM 946 N N . TYR A 1 120 ? -17.959 5.218 10.338 1.00 66.81 120 TYR A N 1
ATOM 947 C CA . TYR A 1 120 ? -17.925 6.140 9.196 1.00 66.81 120 TYR A CA 1
ATOM 948 C C . TYR A 1 120 ? -18.823 5.688 8.028 1.00 66.81 120 TYR A C 1
ATOM 950 O O . TYR A 1 120 ? -18.953 6.418 7.041 1.00 66.81 120 TYR A O 1
ATOM 958 N N . LEU A 1 121 ? -19.496 4.536 8.169 1.00 63.94 121 LEU A N 1
ATOM 959 C CA . LEU A 1 121 ? -20.504 3.981 7.257 1.00 63.94 121 LEU A CA 1
ATOM 960 C C . LEU A 1 121 ? -21.784 4.845 7.259 1.00 63.94 121 LEU A C 1
ATOM 962 O O . LEU A 1 121 ? -22.804 4.524 7.855 1.00 63.94 121 LEU A O 1
ATOM 966 N N . SER A 1 122 ? -21.701 5.995 6.597 1.00 64.44 122 SER A N 1
ATOM 967 C CA . SER A 1 122 ? -22.806 6.909 6.277 1.00 64.44 122 SER A CA 1
ATOM 968 C C . SER A 1 122 ? -22.763 7.231 4.777 1.00 64.44 122 SER A C 1
ATOM 970 O O . SER A 1 122 ? -21.928 6.682 4.061 1.00 64.44 122 SER A O 1
ATOM 972 N N . PHE A 1 123 ? -23.563 8.188 4.289 1.00 57.03 123 PHE A N 1
ATOM 973 C CA . PHE A 1 123 ? -23.462 8.712 2.910 1.00 57.03 123 PHE A CA 1
ATOM 974 C C . PHE A 1 123 ? -22.024 9.146 2.522 1.00 57.03 123 PHE A C 1
ATOM 976 O O . PHE A 1 123 ? -21.682 9.229 1.344 1.00 57.03 123 PHE A O 1
ATOM 983 N N . LYS A 1 124 ? -21.147 9.382 3.513 1.00 60.72 124 LYS A N 1
ATOM 984 C CA . LYS A 1 124 ? -19.715 9.671 3.338 1.00 60.72 124 LYS A CA 1
ATOM 985 C C . LYS A 1 124 ? -18.862 8.465 2.902 1.00 60.72 124 LYS A C 1
ATOM 987 O O . LYS A 1 124 ? -17.796 8.690 2.338 1.00 60.72 124 LYS A O 1
ATOM 992 N N . SER A 1 125 ? -19.302 7.212 3.089 1.00 61.78 125 SER A N 1
ATOM 993 C CA . SER A 1 125 ? -18.514 6.029 2.679 1.00 61.78 125 SER A CA 1
ATOM 994 C C . SER A 1 125 ? -1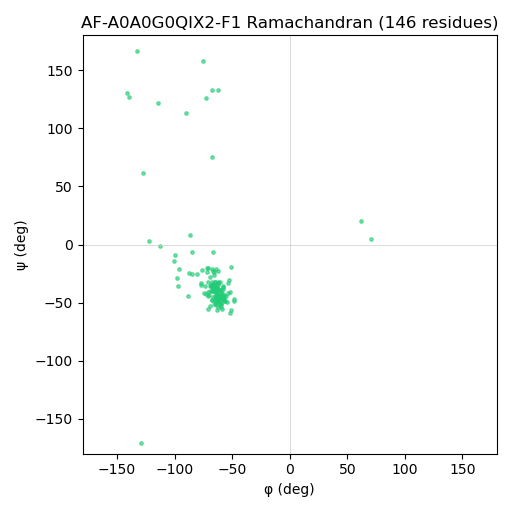8.406 5.880 1.159 1.00 61.78 125 SER A C 1
ATOM 996 O O . SER A 1 125 ? -17.387 5.402 0.659 1.00 61.78 125 SER A O 1
ATOM 998 N N . ILE A 1 126 ? -19.401 6.374 0.416 1.00 66.88 126 ILE A N 1
ATOM 999 C CA . ILE A 1 126 ? -19.364 6.450 -1.050 1.00 66.88 126 ILE A CA 1
ATOM 1000 C C . ILE A 1 126 ? -18.219 7.369 -1.497 1.00 66.88 126 ILE A C 1
ATOM 1002 O O . ILE A 1 126 ? -17.430 6.998 -2.360 1.00 66.88 126 ILE A O 1
ATOM 1006 N N . TRP A 1 127 ? -18.056 8.527 -0.852 1.00 74.69 127 TRP A N 1
ATOM 1007 C CA . TRP A 1 127 ? -16.962 9.458 -1.145 1.00 74.69 127 TRP A CA 1
ATOM 1008 C C . TRP A 1 127 ? -15.588 8.874 -0.811 1.00 74.69 127 TRP A C 1
ATOM 1010 O O . TRP A 1 127 ? -14.657 9.050 -1.591 1.00 74.69 127 TRP A O 1
ATOM 1020 N N . TYR A 1 128 ? -15.459 8.126 0.290 1.00 69.81 128 TYR A N 1
ATOM 1021 C CA . TYR A 1 128 ? -14.214 7.408 0.591 1.00 69.81 128 TYR A CA 1
ATOM 1022 C C . TYR A 1 128 ? -13.924 6.298 -0.421 1.00 69.81 128 TYR A C 1
ATOM 1024 O O . TYR A 1 128 ? -12.768 6.109 -0.781 1.00 69.81 128 TYR A O 1
ATOM 1032 N N . SER A 1 129 ? -14.957 5.632 -0.940 1.00 68.00 129 SER A N 1
ATOM 1033 C CA . SER A 1 129 ? -14.819 4.634 -2.007 1.00 68.00 129 SER A CA 1
ATOM 1034 C C . SER A 1 129 ? -14.370 5.271 -3.326 1.00 68.00 129 SER A C 1
ATOM 1036 O O . SER A 1 129 ? -13.515 4.717 -4.006 1.00 68.00 129 SER A O 1
ATOM 1038 N N . PHE A 1 130 ? -14.860 6.469 -3.664 1.00 74.38 130 PHE A N 1
ATOM 1039 C CA . PHE A 1 130 ? -14.336 7.239 -4.799 1.00 74.38 130 PHE A CA 1
ATOM 1040 C C . PHE A 1 130 ? -12.908 7.741 -4.558 1.00 74.38 130 PHE A C 1
ATOM 1042 O O . PHE A 1 130 ? -12.105 7.761 -5.488 1.00 74.38 130 PHE A O 1
ATOM 1049 N N . ALA A 1 131 ? -12.560 8.101 -3.320 1.00 78.50 131 ALA A N 1
ATOM 1050 C CA . ALA A 1 131 ? -11.207 8.527 -2.961 1.00 78.50 131 ALA A CA 1
ATOM 1051 C C . ALA A 1 131 ? -10.163 7.408 -3.130 1.00 78.50 131 ALA A C 1
ATOM 1053 O O . ALA A 1 131 ? -8.986 7.703 -3.328 1.00 78.50 131 ALA A O 1
ATOM 1054 N N . LEU A 1 132 ? -10.582 6.136 -3.149 1.00 75.38 132 LEU A N 1
ATOM 1055 C CA . LEU A 1 132 ? -9.720 5.011 -3.523 1.00 75.38 132 LEU A CA 1
ATOM 1056 C C . LEU A 1 132 ? -9.223 5.111 -4.973 1.00 75.38 132 LEU A C 1
ATOM 1058 O O . LEU A 1 132 ? -8.162 4.593 -5.289 1.00 75.38 132 LEU A O 1
ATOM 1062 N N . LEU A 1 133 ? -9.904 5.837 -5.860 1.00 79.00 133 LEU A N 1
ATOM 1063 C CA . LEU A 1 133 ? -9.398 6.046 -7.218 1.00 79.00 133 LEU A CA 1
ATOM 1064 C C . LEU A 1 133 ? -8.182 6.988 -7.255 1.00 79.00 133 LEU A C 1
ATOM 1066 O O . LEU A 1 133 ? -7.413 6.948 -8.212 1.00 79.00 133 LEU A O 1
ATOM 1070 N N . ILE A 1 134 ? -7.970 7.818 -6.225 1.00 81.81 134 ILE A N 1
ATOM 1071 C CA . ILE A 1 134 ? -6.866 8.790 -6.185 1.00 81.81 134 ILE A CA 1
ATOM 1072 C C . ILE A 1 134 ? -5.49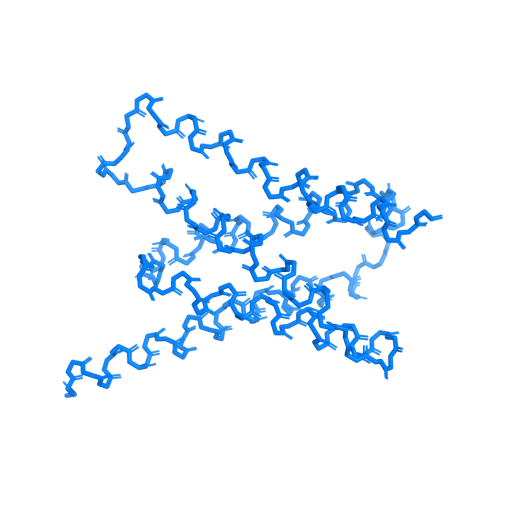7 8.085 -6.264 1.00 81.81 134 ILE A C 1
ATOM 1074 O O . ILE A 1 134 ? -4.725 8.442 -7.156 1.00 81.81 134 ILE A O 1
ATOM 1078 N N . PRO A 1 135 ? -5.183 7.074 -5.422 1.00 81.31 135 PRO A N 1
ATOM 1079 C CA . PRO A 1 135 ? -3.954 6.294 -5.560 1.00 81.31 135 PRO A CA 1
ATOM 1080 C C . PRO A 1 135 ? -3.732 5.713 -6.962 1.00 81.31 135 PRO A C 1
ATOM 1082 O O . PRO A 1 135 ? -2.628 5.802 -7.492 1.00 81.31 135 PRO A O 1
ATOM 1085 N N . VAL A 1 136 ? -4.794 5.204 -7.595 1.00 78.81 136 VAL A N 1
ATOM 1086 C CA . VAL A 1 136 ? -4.746 4.631 -8.950 1.00 78.81 136 VAL A CA 1
ATOM 1087 C C . VAL A 1 136 ? -4.332 5.674 -9.983 1.00 78.81 136 VAL A C 1
ATOM 1089 O O . VAL A 1 136 ? -3.417 5.442 -10.773 1.00 78.81 136 VAL A O 1
ATOM 1092 N N . TYR A 1 137 ? -4.969 6.847 -9.962 1.00 79.94 137 TYR A N 1
ATOM 1093 C CA . TYR A 1 137 ? -4.649 7.927 -10.894 1.00 79.94 137 TYR A CA 1
ATOM 1094 C C . TYR A 1 137 ? -3.252 8.508 -10.662 1.00 79.94 137 TYR A C 1
ATOM 1096 O O . TYR A 1 137 ? -2.556 8.817 -11.628 1.00 79.94 137 TYR A O 1
ATOM 1104 N N . LEU A 1 138 ? -2.817 8.630 -9.405 1.00 85.00 138 LEU A N 1
ATOM 1105 C CA . LEU A 1 138 ? -1.469 9.100 -9.080 1.00 85.00 138 LEU A CA 1
ATOM 1106 C C . LEU A 1 138 ? -0.396 8.101 -9.527 1.00 85.00 138 LEU A C 1
ATOM 1108 O O . LEU A 1 138 ? 0.629 8.517 -10.065 1.00 85.00 138 LEU A O 1
ATOM 1112 N N . HIS A 1 139 ? -0.644 6.798 -9.372 1.00 81.06 139 HIS A N 1
ATOM 1113 C CA . HIS A 1 139 ? 0.247 5.761 -9.888 1.00 81.06 139 HIS A CA 1
ATOM 1114 C C . HIS A 1 139 ? 0.296 5.791 -11.426 1.00 81.06 139 HIS A C 1
ATOM 1116 O O . HIS A 1 139 ? 1.371 5.770 -12.024 1.00 81.06 139 HIS A O 1
ATOM 1122 N N . LEU A 1 140 ? -0.855 5.928 -12.091 1.00 77.56 140 LEU A N 1
ATOM 1123 C CA . LEU A 1 140 ? -0.911 6.072 -13.547 1.00 77.56 140 LEU A CA 1
ATOM 1124 C C . LEU A 1 140 ? -0.088 7.275 -14.030 1.00 77.56 140 LEU A C 1
ATOM 1126 O O . LEU A 1 140 ? 0.729 7.140 -14.940 1.00 77.56 140 LEU A O 1
ATOM 1130 N N . LEU A 1 141 ? -0.270 8.431 -13.389 1.00 81.38 141 LEU A N 1
ATOM 1131 C CA . LEU A 1 141 ? 0.472 9.649 -13.698 1.00 81.38 141 LEU A CA 1
ATOM 1132 C C . LEU A 1 141 ? 1.981 9.456 -13.496 1.00 81.38 141 LEU A C 1
ATOM 1134 O O . LEU A 1 141 ? 2.764 9.851 -14.357 1.00 81.38 141 LEU A O 1
ATOM 1138 N N . TYR A 1 142 ? 2.387 8.808 -12.401 1.00 81.44 142 TYR A N 1
ATOM 1139 C CA . TYR A 1 142 ? 3.785 8.464 -12.143 1.00 81.44 142 TYR A CA 1
ATOM 1140 C C . TYR A 1 142 ? 4.382 7.615 -13.274 1.00 81.44 142 TYR A C 1
ATOM 1142 O O . TYR A 1 142 ? 5.437 7.957 -13.808 1.00 81.44 142 TYR A O 1
ATOM 1150 N N . ASN A 1 143 ? 3.686 6.556 -13.694 1.00 76.06 143 ASN A N 1
ATOM 1151 C CA . ASN A 1 143 ? 4.161 5.690 -14.772 1.00 76.06 143 ASN A CA 1
ATOM 1152 C C . ASN A 1 143 ? 4.253 6.415 -16.115 1.00 76.06 143 ASN A C 1
ATOM 1154 O O . ASN A 1 143 ? 5.187 6.149 -16.867 1.00 76.06 143 ASN A O 1
ATOM 1158 N N . ILE A 1 144 ? 3.327 7.331 -16.412 1.00 74.31 144 ILE A N 1
ATOM 1159 C CA . ILE A 1 144 ? 3.398 8.169 -17.616 1.00 74.31 144 ILE A CA 1
ATOM 1160 C C . ILE A 1 144 ? 4.634 9.070 -17.561 1.00 74.31 144 ILE A C 1
ATOM 1162 O O . ILE A 1 144 ? 5.382 9.110 -18.526 1.00 74.31 144 ILE A O 1
ATOM 1166 N N . ILE A 1 145 ? 4.883 9.750 -16.438 1.00 77.44 145 ILE A N 1
ATOM 1167 C CA . ILE A 1 145 ? 6.019 10.676 -16.295 1.00 77.44 145 ILE A CA 1
ATOM 1168 C C . ILE A 1 145 ? 7.366 9.947 -16.378 1.00 77.44 145 ILE A C 1
ATOM 1170 O O . ILE A 1 145 ? 8.316 10.489 -16.928 1.00 77.44 145 ILE A O 1
ATOM 1174 N N . VAL A 1 146 ? 7.468 8.741 -15.814 1.00 70.69 146 VAL A N 1
ATOM 1175 C CA . VAL A 1 146 ? 8.737 7.996 -15.747 1.00 70.69 146 VAL A CA 1
ATOM 1176 C C . VAL A 1 146 ? 9.024 7.183 -17.014 1.00 70.69 146 VAL A C 1
ATOM 1178 O O . VAL A 1 146 ? 10.188 6.888 -17.281 1.00 70.69 146 VAL A O 1
ATOM 1181 N N . LYS A 1 147 ? 7.994 6.791 -17.777 1.00 63.28 147 LYS A N 1
ATOM 1182 C CA . LYS A 1 147 ? 8.147 6.028 -19.032 1.00 63.28 147 LYS A CA 1
ATOM 1183 C C . LYS A 1 147 ? 8.061 6.885 -20.306 1.00 63.28 147 LYS A C 1
ATOM 1185 O O . LYS A 1 147 ? 8.292 6.327 -21.378 1.00 63.28 147 LYS A O 1
ATOM 1190 N N . ALA A 1 148 ? 7.687 8.163 -20.205 1.00 48.56 148 ALA A N 1
ATOM 1191 C CA . ALA A 1 148 ? 7.787 9.145 -21.292 1.00 48.56 148 ALA A CA 1
ATOM 1192 C C . ALA A 1 148 ? 9.236 9.613 -21.478 1.00 48.56 148 ALA A C 1
ATOM 1194 O O . ALA A 1 148 ? 9.606 9.861 -22.646 1.00 48.56 148 ALA A O 1
#

Foldseek 3Di:
DDPVVVLVVLLVVLLCLLQVQLVVVVVVCVVCVVVVVVDDPLQVVLVVSLVSLLVSLVVCVVVPSQDLSNQLSSQLSQLVNQQVVCCVVPVHRDVVSSVLSSVLSSQLSVLSCLLPDPVNPDVCSVVSVVSSCVSSVSVSVVSVVVVD

Solvent-accessible surface area (backbone atoms only — not comparable to full-atom values): 7587 Å² total; per-residue (Å²): 134,54,73,68,57,52,53,51,52,48,37,52,52,25,20,51,50,26,20,51,52,48,46,52,53,54,49,50,47,71,75,40,52,70,66,52,75,77,41,59,78,65,70,42,48,32,50,50,52,47,49,50,52,49,57,47,47,52,50,35,42,74,73,68,65,58,46,87,86,24,36,62,30,22,8,46,13,32,8,51,39,48,21,49,48,35,26,71,77,69,76,44,70,42,70,63,63,16,52,51,36,24,52,36,35,36,56,39,46,50,31,48,50,48,34,70,34,76,92,44,63,50,88,58,18,60,55,28,56,57,52,49,49,50,44,33,53,53,45,33,51,48,48,50,68,75,74,108

Radius of gyration: 15.79 Å; Cα contacts (8 Å, |Δi|>4): 157; chains: 1; bounding box: 44×28×51 Å

pLDDT: mean 75.58, std 10.15, range [48.56, 93.5]

Mean predicted aligned error: 7.42 Å

Secondary structure (DSSP, 8-state):
--HHHHHHHHHHHHHHHHHHHHHHHHHHHHH-HHHHHTS-TTTHHHHHHHHHHHHHHHHHHHTT---TTTHHHHHHHHHHHHHHHHHHHHSS--HHHHHHHHHHHHHHHHHHHHHH-TTT-STHHHHHHHHTHHHHHHHHHHHHHHH-

Sequence (148 aa):
MSQKQLLFLQAIASFFAGGSLLCLIILFFHLFPSFLSSYSSISYGPWLEEGLKFGTALLLIRIAYLTPSTIPFVSIGFGFMEGIYHLMAYGKASIVPFWVHVILGLVMAYFFYLATNPKYLSFKSIWYSFALLIPVYLHLLYNIIVKA